Protein AF-A0A535HQJ0-F1 (afdb_monomer)

Foldseek 3Di:
DPQDADPVPRHGQWPDKDAQVRCVVVVQHDPPRDRIDTHGDPPDDDDPDPDDPDPDDDDPDPDDDPHRCPDPVNDDDDDDDDPQFDPPDDDPDDDPLQVQQQVCVVVVHDDDPPGPHHHPCVGGD

Mean predicted al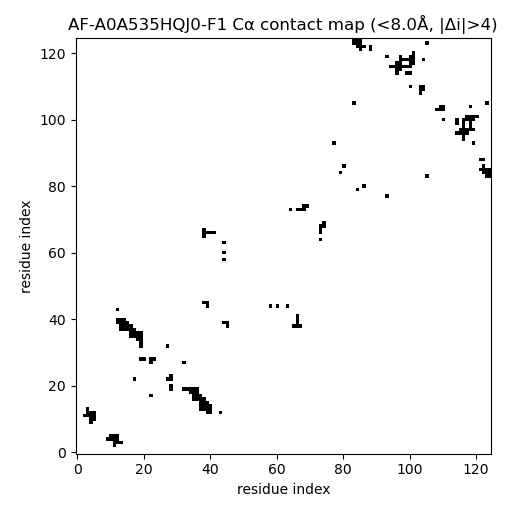igned error: 5.34 Å

Structure (mmCIF, N/CA/C/O backbone):
data_AF-A0A535HQJ0-F1
#
_entry.id   AF-A0A535HQJ0-F1
#
loop_
_atom_site.group_PDB
_atom_site.id
_atom_site.type_symbol
_atom_site.label_atom_id
_atom_site.label_alt_id
_atom_site.label_comp_id
_atom_site.label_asym_id
_atom_site.label_entity_id
_atom_site.label_seq_id
_atom_site.pdbx_PDB_ins_code
_atom_site.Cartn_x
_atom_site.Cartn_y
_atom_site.Cartn_z
_atom_site.occupancy
_atom_site.B_iso_or_equiv
_atom_site.auth_seq_id
_atom_site.auth_comp_id
_atom_site.auth_asym_id
_atom_site.auth_atom_id
_atom_site.pdbx_PDB_model_num
ATOM 1 N N . MET A 1 1 ? 4.859 1.632 -27.466 1.00 49.09 1 MET A N 1
ATOM 2 C CA . MET A 1 1 ? 6.045 1.330 -26.638 1.00 49.09 1 MET A CA 1
ATOM 3 C C . MET A 1 1 ? 6.348 -0.141 -26.881 1.00 49.09 1 MET A C 1
ATOM 5 O O . MET A 1 1 ? 5.409 -0.916 -26.782 1.00 49.09 1 MET A O 1
ATOM 9 N N . LYS A 1 2 ? 7.548 -0.513 -27.353 1.00 51.41 2 LYS A N 1
ATOM 10 C CA . LYS A 1 2 ? 7.881 -1.936 -27.572 1.00 51.41 2 LYS A CA 1
ATOM 11 C C . LYS A 1 2 ? 7.716 -2.683 -26.245 1.00 51.41 2 LYS A C 1
ATOM 13 O O . LYS A 1 2 ? 8.119 -2.146 -25.216 1.00 51.41 2 LYS A O 1
ATOM 18 N N . GLU A 1 3 ? 7.114 -3.867 -26.277 1.00 74.06 3 GLU A N 1
ATOM 19 C CA . GLU A 1 3 ? 7.042 -4.757 -25.118 1.00 74.06 3 GLU A CA 1
ATOM 20 C C . GLU A 1 3 ? 8.473 -5.116 -24.712 1.00 74.06 3 GLU A C 1
ATOM 22 O O . GLU A 1 3 ? 9.179 -5.812 -25.439 1.00 74.06 3 GLU A O 1
ATOM 27 N N . LEU A 1 4 ? 8.946 -4.540 -23.606 1.00 87.31 4 LEU A N 1
ATOM 28 C CA . LEU A 1 4 ? 10.263 -4.855 -23.078 1.00 87.31 4 LEU A CA 1
ATOM 29 C C . LEU A 1 4 ? 10.161 -6.194 -22.350 1.00 87.31 4 LEU A C 1
ATOM 31 O O . LEU A 1 4 ? 9.450 -6.317 -21.350 1.00 87.31 4 LEU A O 1
ATOM 35 N N . THR A 1 5 ? 10.851 -7.189 -22.887 1.00 92.31 5 THR A N 1
ATOM 36 C CA . THR A 1 5 ? 10.859 -8.556 -22.378 1.00 92.31 5 THR A CA 1
ATOM 37 C C . THR A 1 5 ? 12.209 -8.889 -21.769 1.00 92.31 5 THR A C 1
ATOM 39 O O . THR A 1 5 ? 13.244 -8.349 -22.165 1.00 92.31 5 THR A O 1
ATOM 42 N N . ASP A 1 6 ? 12.190 -9.801 -20.812 1.00 90.75 6 ASP A N 1
ATOM 43 C CA . ASP A 1 6 ? 13.393 -10.405 -20.262 1.00 90.75 6 ASP A CA 1
ATOM 44 C C . ASP A 1 6 ? 14.070 -11.262 -21.351 1.00 90.75 6 ASP A C 1
ATOM 46 O O . ASP A 1 6 ? 13.407 -12.093 -21.978 1.00 90.75 6 ASP A O 1
ATOM 50 N N . PRO A 1 7 ? 15.368 -11.061 -21.633 1.00 88.81 7 PRO A N 1
ATOM 51 C CA . PRO A 1 7 ? 16.074 -11.815 -22.665 1.00 88.81 7 PRO A CA 1
ATOM 52 C C . PRO A 1 7 ? 16.286 -13.299 -22.318 1.00 88.81 7 PRO A C 1
ATOM 54 O O . PRO A 1 7 ? 16.616 -14.073 -23.214 1.00 88.81 7 PRO A O 1
ATOM 57 N N . LEU A 1 8 ? 16.135 -13.700 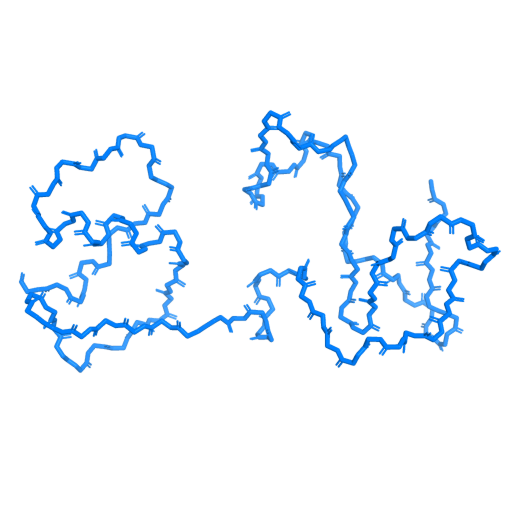-21.052 1.00 89.69 8 LEU A N 1
ATOM 58 C CA . LEU A 1 8 ? 16.338 -15.074 -20.591 1.00 89.69 8 LEU A CA 1
ATOM 59 C C . LEU A 1 8 ? 15.083 -15.935 -20.752 1.00 89.69 8 LEU A C 1
ATOM 61 O O . LEU A 1 8 ? 15.198 -17.108 -21.103 1.00 89.69 8 LEU A O 1
ATOM 65 N N . ASP A 1 9 ? 13.901 -15.370 -20.496 1.00 92.38 9 ASP A N 1
ATOM 66 C CA . ASP A 1 9 ? 12.634 -16.117 -20.495 1.00 92.38 9 ASP A CA 1
ATOM 67 C C . ASP A 1 9 ? 11.575 -15.588 -21.479 1.00 92.38 9 ASP A C 1
ATOM 69 O O . ASP A 1 9 ? 10.536 -16.222 -21.673 1.00 92.38 9 ASP A O 1
ATOM 73 N N . GLY A 1 10 ? 11.828 -14.450 -22.131 1.00 92.62 10 GLY A N 1
ATOM 74 C CA . GLY A 1 10 ? 10.927 -13.829 -23.102 1.00 92.62 10 GLY A CA 1
ATOM 75 C C . GLY A 1 10 ? 9.671 -13.190 -22.500 1.00 92.62 10 GLY A C 1
ATOM 76 O O . GLY A 1 10 ? 8.841 -12.675 -23.247 1.00 92.62 10 GLY A O 1
ATOM 77 N N . GLN A 1 11 ? 9.501 -13.195 -21.176 1.00 92.62 11 GLN A N 1
ATOM 78 C CA . GLN A 1 11 ? 8.309 -12.665 -20.515 1.00 92.62 11 GLN A CA 1
ATOM 79 C C . GLN A 1 11 ? 8.384 -11.131 -20.369 1.00 92.62 11 GLN A C 1
ATOM 81 O O . GLN A 1 11 ? 9.482 -10.590 -20.191 1.00 92.62 11 GLN A O 1
ATOM 86 N N . PRO A 1 12 ? 7.253 -10.399 -20.340 1.00 92.75 12 PRO A N 1
ATOM 87 C CA . PRO A 1 12 ? 7.240 -8.945 -20.133 1.00 92.75 12 PRO A CA 1
ATOM 88 C C . PRO A 1 12 ? 7.823 -8.526 -18.777 1.00 92.75 12 PRO A C 1
ATOM 90 O O . PRO A 1 12 ? 7.431 -9.069 -17.744 1.00 92.75 12 PRO A O 1
ATOM 93 N N . ILE A 1 13 ? 8.726 -7.540 -18.740 1.00 93.06 13 ILE A N 1
ATOM 94 C CA . ILE A 1 13 ? 9.336 -7.096 -17.468 1.00 93.06 13 ILE A CA 1
ATOM 95 C C . ILE A 1 13 ? 8.403 -6.215 -16.628 1.00 93.06 13 ILE A C 1
ATOM 97 O O . ILE A 1 13 ? 8.586 -6.072 -15.419 1.00 93.06 13 ILE A O 1
ATOM 101 N N . PHE A 1 14 ? 7.419 -5.585 -17.267 1.00 93.94 14 PHE A N 1
ATOM 102 C CA . PHE A 1 14 ? 6.423 -4.763 -16.595 1.00 93.94 14 PHE A CA 1
ATOM 103 C C . PHE A 1 14 ? 5.207 -5.623 -16.269 1.00 93.94 14 PHE A C 1
ATOM 105 O O . PHE A 1 14 ? 4.621 -6.229 -17.161 1.00 93.94 14 PHE A O 1
ATOM 112 N N . ALA A 1 15 ? 4.803 -5.627 -15.001 1.00 93.38 15 ALA A N 1
ATOM 113 C CA . ALA A 1 15 ? 3.539 -6.215 -14.577 1.00 93.38 15 ALA A CA 1
ATOM 114 C C . ALA A 1 15 ? 2.347 -5.372 -15.055 1.00 93.38 15 ALA A C 1
ATOM 116 O O . ALA A 1 15 ? 1.296 -5.915 -15.381 1.00 93.38 15 ALA A O 1
ATOM 117 N N . ARG A 1 16 ? 2.508 -4.039 -15.112 1.00 92.25 16 ARG A N 1
ATOM 118 C CA . ARG A 1 16 ? 1.513 -3.131 -15.699 1.00 92.25 16 ARG A CA 1
ATOM 119 C C . ARG A 1 16 ? 2.142 -1.851 -16.237 1.00 92.25 16 ARG A C 1
ATOM 121 O O . ARG A 1 16 ? 3.136 -1.354 -15.704 1.00 92.25 16 ARG A O 1
ATOM 128 N N . VAL A 1 17 ? 1.493 -1.298 -17.255 1.00 93.88 17 VAL A N 1
ATOM 129 C CA . VAL A 1 17 ? 1.730 0.045 -17.790 1.00 93.88 17 VAL A CA 1
ATOM 130 C C . VAL A 1 17 ? 0.362 0.706 -17.902 1.00 93.88 17 VAL A C 1
ATOM 132 O O . VAL A 1 17 ? -0.478 0.248 -18.671 1.00 93.88 17 VAL A O 1
ATOM 135 N N . LEU A 1 18 ? 0.119 1.737 -17.101 1.00 94.75 18 LEU A N 1
ATOM 136 C CA . LEU A 1 18 ? -1.189 2.372 -16.956 1.00 94.75 18 LEU A CA 1
ATOM 137 C C . LEU A 1 18 ? -1.123 3.840 -17.344 1.00 94.75 18 LEU A C 1
ATOM 139 O O . LEU A 1 18 ? -0.119 4.509 -17.091 1.00 94.75 18 LEU A O 1
ATOM 143 N N . ARG A 1 19 ? -2.216 4.349 -17.914 1.00 96.12 19 ARG A N 1
ATOM 144 C CA . ARG A 1 19 ? -2.430 5.790 -18.073 1.00 96.12 19 ARG A CA 1
ATOM 145 C C . ARG A 1 19 ? -3.110 6.345 -16.830 1.00 96.12 19 ARG A C 1
ATOM 147 O O . ARG A 1 19 ? -3.792 5.606 -16.125 1.00 96.12 19 ARG A O 1
ATOM 154 N N . LYS A 1 20 ? -2.992 7.655 -16.600 1.00 96.12 20 LYS A N 1
ATOM 155 C CA . LYS A 1 20 ? -3.607 8.345 -15.450 1.00 96.12 20 LYS A CA 1
ATOM 156 C C . LYS A 1 20 ? -5.081 7.991 -15.238 1.00 96.12 20 LYS A C 1
ATOM 158 O O . LYS A 1 20 ? -5.483 7.685 -14.123 1.00 96.12 20 LYS A O 1
ATOM 163 N N . GLN A 1 21 ? -5.866 7.974 -16.312 1.00 95.44 21 GLN A N 1
ATOM 164 C CA . GLN A 1 21 ? -7.296 7.643 -16.284 1.00 95.44 21 GLN A CA 1
ATOM 165 C C . GLN A 1 21 ? -7.615 6.219 -15.790 1.00 95.44 21 GLN A C 1
ATOM 167 O O . GLN A 1 21 ? -8.728 5.974 -15.340 1.00 95.44 21 GLN A O 1
ATOM 172 N N . ASP A 1 22 ? -6.643 5.306 -15.830 1.00 95.50 22 ASP A N 1
ATOM 173 C CA . ASP A 1 22 ? -6.804 3.902 -15.448 1.00 95.50 22 ASP A CA 1
ATOM 174 C C . ASP A 1 22 ? -6.290 3.622 -14.017 1.00 95.50 22 ASP A C 1
ATOM 176 O O . ASP A 1 22 ? -6.214 2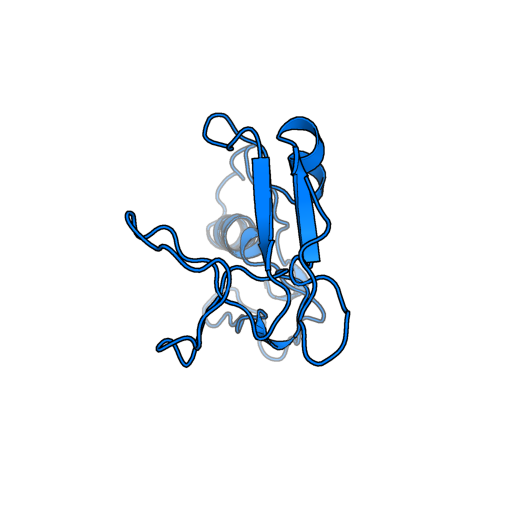.469 -13.595 1.00 95.50 22 ASP A O 1
ATOM 180 N N . LEU A 1 23 ? -5.897 4.660 -13.262 1.00 95.19 23 LEU A N 1
ATOM 181 C CA . LEU A 1 23 ? -5.290 4.519 -11.928 1.00 95.19 23 LEU A CA 1
ATOM 182 C C . LEU A 1 23 ? -6.297 4.386 -10.781 1.00 95.19 23 LEU A C 1
ATOM 184 O O . LEU A 1 23 ? -5.924 3.929 -9.697 1.00 95.19 23 LEU A O 1
ATOM 188 N N . ASP A 1 24 ? -7.552 4.783 -10.993 1.00 94.00 24 ASP A N 1
ATOM 189 C CA . ASP A 1 24 ? -8.573 4.806 -9.940 1.00 94.00 24 ASP A CA 1
ATOM 190 C C . ASP A 1 24 ? -8.856 3.422 -9.319 1.00 94.00 24 ASP A C 1
ATOM 192 O O . ASP A 1 24 ? -8.835 3.315 -8.088 1.00 94.00 24 ASP A O 1
ATOM 196 N N . PRO A 1 25 ? -8.980 2.322 -10.098 1.00 92.00 25 PRO A N 1
ATOM 197 C CA . PRO A 1 25 ? -9.180 0.986 -9.530 1.00 92.00 25 PRO A CA 1
ATOM 198 C C . PRO A 1 25 ? -8.059 0.532 -8.585 1.00 92.00 25 PRO A C 1
ATOM 200 O O . PRO A 1 25 ? -8.274 -0.343 -7.750 1.00 92.00 25 PRO A O 1
ATOM 203 N N . LEU A 1 26 ? -6.863 1.120 -8.707 1.00 89.94 26 LEU A N 1
ATOM 204 C CA . LEU A 1 26 ? -5.706 0.827 -7.859 1.00 89.94 26 LEU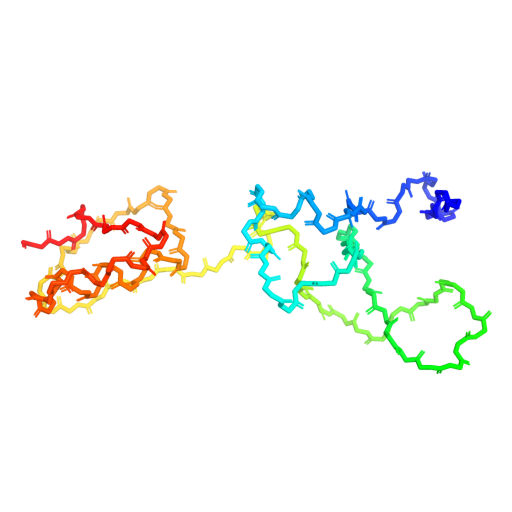 A CA 1
ATOM 205 C C . LEU A 1 26 ? -5.524 1.828 -6.718 1.00 89.94 26 LEU A C 1
ATOM 207 O O . LEU A 1 26 ? -4.542 1.725 -5.987 1.00 89.94 26 LEU A O 1
ATOM 211 N N . LYS A 1 27 ? -6.434 2.800 -6.574 1.00 90.31 27 LYS A N 1
ATOM 212 C CA . LYS A 1 27 ? -6.318 3.903 -5.609 1.00 90.31 27 LYS A CA 1
ATOM 213 C C . LYS A 1 27 ? -5.022 4.703 -5.784 1.00 90.31 27 LYS A C 1
ATOM 215 O O . LYS A 1 27 ? -4.443 5.195 -4.822 1.00 90.31 27 LYS A O 1
ATOM 220 N N . LEU A 1 28 ? -4.574 4.830 -7.035 1.00 91.75 28 LEU A N 1
ATOM 221 C CA . LEU A 1 28 ? -3.383 5.594 -7.419 1.00 91.75 28 LEU A CA 1
ATOM 222 C C . LEU A 1 28 ? -3.727 6.898 -8.149 1.00 91.75 28 LEU A C 1
ATOM 224 O O . LEU A 1 28 ? -2.814 7.611 -8.567 1.00 91.75 28 LEU A O 1
ATOM 228 N N . LEU A 1 29 ? -5.013 7.205 -8.346 1.00 94.50 29 LEU A N 1
ATOM 229 C CA . LEU A 1 29 ? -5.465 8.445 -8.972 1.00 94.50 29 LEU A CA 1
ATOM 230 C C . LEU A 1 29 ? -5.529 9.592 -7.951 1.00 94.50 29 LEU A C 1
ATOM 232 O O . LEU A 1 29 ? -6.122 9.460 -6.887 1.00 94.50 29 LEU A O 1
ATOM 236 N N . GLY A 1 30 ? -4.958 10.734 -8.318 1.00 92.62 30 GLY A N 1
ATOM 237 C CA . GLY A 1 30 ? -4.997 11.989 -7.582 1.00 92.62 30 GLY A CA 1
ATOM 238 C C . GLY A 1 30 ? -4.344 13.115 -8.386 1.00 92.62 30 GLY A C 1
ATOM 239 O O . GLY A 1 30 ? -3.830 12.902 -9.492 1.00 92.62 30 GLY A O 1
ATOM 240 N N . ASP A 1 31 ? -4.340 14.322 -7.822 1.00 94.69 31 ASP A N 1
ATOM 241 C CA . ASP A 1 31 ? -3.827 15.522 -8.500 1.00 94.69 31 ASP A CA 1
ATOM 242 C C . ASP A 1 31 ? -2.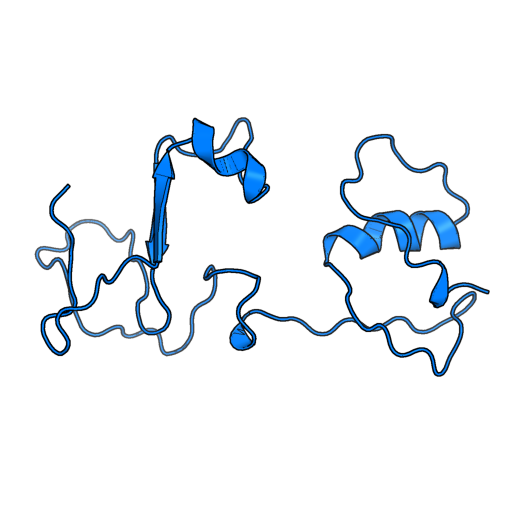361 15.359 -8.928 1.00 94.69 31 ASP A C 1
ATOM 244 O O . ASP A 1 31 ? -1.987 15.724 -10.043 1.00 94.69 31 ASP A O 1
ATOM 248 N N . ASN A 1 32 ? -1.565 14.693 -8.085 1.00 95.31 32 ASN A N 1
ATOM 249 C CA . ASN A 1 32 ? -0.138 14.447 -8.300 1.00 95.31 32 ASN A CA 1
ATOM 250 C C . ASN A 1 32 ? 0.173 13.145 -9.057 1.00 95.31 32 ASN A C 1
ATOM 252 O O . ASN A 1 32 ? 1.342 12.783 -9.192 1.00 95.31 32 ASN A O 1
ATOM 256 N N . SER A 1 33 ? -0.833 12.411 -9.540 1.00 95.75 33 SER A N 1
ATOM 257 C CA . SER A 1 33 ? -0.583 11.198 -10.323 1.00 95.75 33 SER A CA 1
ATOM 258 C C . SER A 1 33 ? 0.008 11.541 -11.685 1.00 95.75 33 SER A C 1
ATOM 260 O O . SER A 1 33 ? -0.478 12.445 -12.374 1.00 95.75 33 SER A O 1
ATOM 262 N N . ALA A 1 34 ? 1.028 10.779 -12.079 1.00 93.88 34 ALA A N 1
ATOM 263 C CA . ALA A 1 34 ? 1.673 10.891 -13.380 1.00 93.88 34 ALA A CA 1
ATOM 264 C C . ALA A 1 34 ? 0.738 10.469 -14.526 1.00 93.88 34 ALA A C 1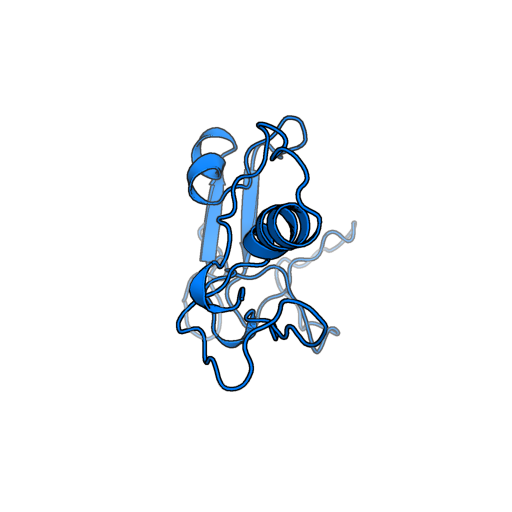
ATOM 266 O O . ALA A 1 34 ? -0.173 9.660 -14.337 1.00 93.88 34 ALA A O 1
ATOM 267 N N . ASP A 1 35 ? 1.013 10.967 -15.733 1.00 96.44 35 ASP A N 1
ATOM 268 C CA . ASP A 1 35 ? 0.286 10.583 -16.952 1.00 96.44 35 ASP A CA 1
ATOM 269 C C . ASP A 1 35 ? 0.462 9.101 -17.299 1.00 96.44 35 ASP A C 1
ATOM 271 O O . ASP A 1 35 ? -0.432 8.476 -17.877 1.00 96.44 35 ASP A O 1
ATOM 275 N N . VAL A 1 36 ? 1.614 8.539 -16.921 1.00 94.31 36 VAL A N 1
ATOM 276 C CA . VAL A 1 36 ? 1.970 7.134 -17.101 1.00 94.31 36 VAL A CA 1
ATOM 277 C C . VAL A 1 36 ? 2.549 6.590 -15.801 1.00 94.31 36 VAL A C 1
ATOM 279 O O . VAL A 1 36 ? 3.491 7.155 -15.246 1.00 94.31 36 VAL A O 1
ATOM 282 N N . VAL A 1 37 ? 2.016 5.457 -15.350 1.00 93.56 37 VAL A N 1
ATOM 283 C CA . VAL A 1 37 ? 2.547 4.687 -14.223 1.00 93.56 37 VAL A CA 1
ATOM 284 C C . VAL A 1 37 ? 2.979 3.324 -14.733 1.00 93.56 37 VAL A C 1
ATOM 286 O O . VAL A 1 37 ? 2.231 2.626 -15.417 1.00 93.56 37 VAL A O 1
ATOM 289 N N . VAL A 1 38 ? 4.197 2.938 -14.378 1.00 92.94 38 VAL A N 1
ATOM 290 C CA . VAL A 1 38 ? 4.761 1.629 -14.697 1.00 92.94 38 VAL A CA 1
ATOM 291 C C . VAL A 1 38 ? 5.058 0.882 -13.410 1.00 92.94 38 VAL A C 1
ATOM 293 O O . VAL A 1 38 ? 5.549 1.461 -12.443 1.00 92.94 38 VAL A O 1
ATOM 296 N N . GLN A 1 39 ? 4.783 -0.416 -13.409 1.00 93.25 39 GLN A N 1
ATOM 297 C CA . GLN A 1 39 ? 5.178 -1.306 -12.327 1.00 93.25 39 GLN A CA 1
ATOM 298 C C . GLN A 1 39 ? 5.934 -2.486 -12.916 1.00 93.25 39 GLN A C 1
ATOM 300 O O . GLN A 1 39 ? 5.438 -3.160 -13.820 1.00 93.25 39 GLN A O 1
ATOM 305 N N . ALA A 1 40 ? 7.137 -2.731 -12.409 1.00 93.44 40 ALA A N 1
ATOM 306 C CA . ALA A 1 40 ? 7.913 -3.909 -12.764 1.00 93.44 40 ALA A CA 1
ATOM 307 C C . ALA A 1 40 ? 7.276 -5.182 -12.177 1.00 93.44 40 ALA A C 1
ATOM 309 O O . ALA A 1 40 ? 6.579 -5.122 -11.163 1.00 93.44 40 ALA A O 1
ATOM 310 N N . ARG A 1 41 ? 7.524 -6.339 -12.796 1.00 92.94 41 ARG A N 1
ATOM 311 C CA . ARG A 1 41 ? 7.265 -7.638 -12.159 1.00 92.94 41 ARG A CA 1
ATOM 312 C C . ARG A 1 41 ? 8.302 -7.911 -11.053 1.00 92.94 41 ARG A C 1
ATOM 314 O O . ARG A 1 41 ? 9.396 -7.341 -11.110 1.00 92.94 41 ARG A O 1
ATOM 321 N N . PRO A 1 42 ? 8.014 -8.789 -10.073 1.00 92.81 42 PRO A N 1
ATOM 322 C CA . PRO A 1 42 ? 9.014 -9.226 -9.100 1.00 92.81 42 PRO A CA 1
ATOM 323 C C . PRO A 1 42 ? 10.307 -9.718 -9.769 1.00 92.81 42 PRO A C 1
ATOM 325 O O . PRO A 1 42 ? 10.268 -10.367 -10.813 1.00 92.81 42 PRO A O 1
ATOM 328 N N . GLY A 1 43 ? 11.454 -9.375 -9.177 1.00 91.44 43 GLY A N 1
ATOM 329 C CA . GLY A 1 43 ? 12.786 -9.637 -9.744 1.00 91.44 43 GLY A CA 1
ATOM 330 C C . GLY A 1 43 ? 13.367 -8.483 -10.571 1.00 91.44 43 GLY A C 1
ATOM 331 O O . GLY A 1 43 ? 14.558 -8.487 -10.863 1.00 91.44 43 GLY A O 1
ATOM 332 N N . TYR A 1 44 ? 12.563 -7.462 -10.882 1.00 93.12 44 TYR A N 1
ATOM 333 C CA . TYR A 1 44 ? 12.993 -6.251 -11.581 1.00 93.12 44 TYR A CA 1
ATOM 334 C C . TYR A 1 44 ? 12.823 -5.013 -10.700 1.00 93.12 44 TYR A C 1
ATOM 336 O O . TYR A 1 44 ? 11.864 -4.904 -9.936 1.00 93.12 44 TYR A O 1
ATOM 344 N N . VAL A 1 45 ? 13.738 -4.052 -10.824 1.00 92.62 45 VAL A N 1
ATOM 345 C CA . VAL A 1 45 ? 13.680 -2.762 -10.121 1.00 92.62 45 VAL A CA 1
ATOM 346 C C . VAL A 1 45 ? 13.804 -1.646 -11.144 1.00 92.62 45 VAL A C 1
ATOM 348 O O . VAL A 1 45 ? 14.685 -1.672 -12.002 1.00 92.62 45 VAL A O 1
ATOM 351 N N . LEU A 1 46 ? 12.909 -0.664 -11.062 1.00 90.44 46 LEU A N 1
ATOM 352 C CA . LEU A 1 46 ? 12.955 0.504 -11.932 1.00 90.44 46 LEU A CA 1
ATOM 353 C C . LEU A 1 46 ? 13.985 1.501 -11.411 1.00 90.44 46 LEU A C 1
ATOM 355 O O . LEU A 1 46 ? 14.043 1.784 -10.216 1.00 90.44 46 LEU A O 1
ATOM 359 N N . SER A 1 47 ? 14.768 2.064 -12.324 1.00 86.50 47 SER A N 1
ATOM 360 C CA . SER A 1 47 ? 15.737 3.104 -12.010 1.00 86.50 47 SER A CA 1
ATOM 361 C C . SER A 1 47 ? 15.384 4.400 -12.724 1.00 86.50 47 SER A C 1
ATOM 363 O O . SER A 1 47 ? 15.103 4.400 -13.920 1.00 86.50 47 SER A O 1
ATOM 365 N N . ALA A 1 48 ? 15.448 5.508 -11.987 1.00 81.75 48 ALA A N 1
ATOM 366 C CA . ALA A 1 48 ? 15.276 6.859 -12.516 1.00 81.75 48 ALA A CA 1
ATOM 367 C C . ALA A 1 48 ? 16.613 7.605 -12.687 1.00 81.75 48 ALA A C 1
ATOM 369 O O . ALA A 1 48 ? 16.612 8.813 -12.917 1.00 81.75 48 ALA A O 1
ATOM 370 N N . ALA A 1 49 ? 17.763 6.928 -12.536 1.00 80.06 49 ALA A N 1
ATOM 371 C CA . ALA A 1 49 ? 19.041 7.632 -12.613 1.00 80.06 49 ALA A CA 1
ATOM 372 C C . ALA A 1 49 ? 19.324 8.096 -14.056 1.00 80.06 49 ALA A C 1
ATOM 374 O O . ALA A 1 49 ? 19.245 7.279 -14.982 1.00 80.06 49 ALA A O 1
ATOM 375 N N . PRO A 1 50 ? 19.676 9.378 -14.255 1.00 76.81 50 PRO A N 1
ATOM 376 C CA . PRO A 1 50 ? 19.952 9.921 -15.576 1.00 76.81 50 PRO A CA 1
ATOM 377 C C . PRO A 1 50 ? 21.234 9.322 -16.172 1.00 76.81 50 PRO A C 1
ATOM 379 O O . PRO A 1 50 ? 22.108 8.842 -15.453 1.00 76.81 50 PRO A O 1
ATOM 382 N N . GLY A 1 51 ? 21.367 9.389 -17.499 1.00 73.44 51 GLY A N 1
ATOM 383 C CA . GLY A 1 51 ? 22.621 9.065 -18.190 1.00 73.44 51 GLY A CA 1
ATOM 384 C C . GLY A 1 51 ? 22.931 7.574 -18.355 1.00 73.44 51 GLY A C 1
ATOM 385 O O . GLY A 1 51 ? 24.049 7.236 -18.735 1.00 73.44 51 GLY A O 1
ATOM 386 N N . ARG A 1 52 ? 21.969 6.674 -18.109 1.00 74.44 52 ARG A N 1
ATOM 387 C CA . ARG A 1 52 ? 22.134 5.253 -18.444 1.00 74.44 52 ARG A CA 1
ATOM 38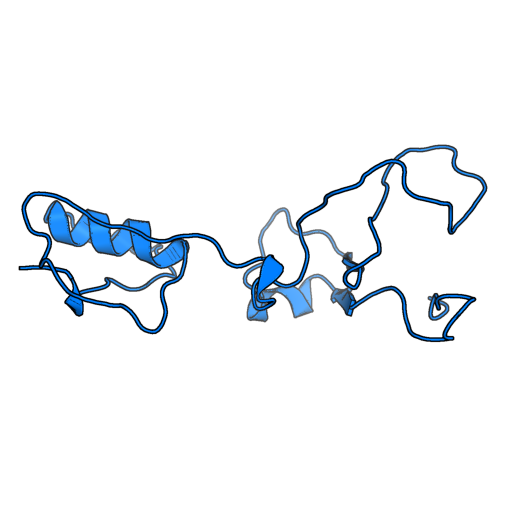8 C C . ARG A 1 52 ? 22.013 5.025 -19.948 1.00 74.44 52 ARG A C 1
ATOM 390 O O . ARG A 1 52 ? 21.033 5.431 -20.567 1.00 74.44 52 ARG A O 1
ATOM 397 N N . SER A 1 53 ? 23.009 4.356 -20.520 1.00 74.44 53 SER A N 1
ATOM 398 C CA . SER A 1 53 ? 23.044 3.962 -21.934 1.00 74.44 53 SER A CA 1
ATOM 399 C C . SER A 1 53 ? 22.396 2.597 -22.195 1.00 74.44 53 SER A C 1
ATOM 401 O O . SER A 1 53 ? 22.133 2.253 -23.346 1.00 74.44 53 SER A O 1
ATOM 403 N N . THR A 1 54 ? 22.126 1.825 -21.141 1.00 81.31 54 THR A N 1
ATOM 404 C CA . THR A 1 54 ? 21.561 0.473 -21.181 1.00 81.31 54 THR A CA 1
ATOM 405 C C . THR A 1 54 ? 20.130 0.458 -20.645 1.00 81.31 54 THR A C 1
ATOM 407 O O . THR A 1 54 ? 19.798 1.133 -19.672 1.00 81.31 54 THR A O 1
ATOM 410 N N . THR A 1 55 ? 19.257 -0.321 -21.291 1.00 84.62 55 THR A N 1
ATOM 411 C CA . THR A 1 55 ? 17.851 -0.486 -20.873 1.00 84.62 55 THR A CA 1
ATOM 412 C C . THR A 1 55 ? 17.694 -1.489 -19.728 1.00 84.62 55 THR A C 1
ATOM 414 O O . THR A 1 55 ? 16.800 -1.336 -18.903 1.00 84.62 55 THR A O 1
ATOM 417 N N . LEU A 1 56 ? 18.561 -2.505 -19.675 1.00 88.06 56 LEU A N 1
ATOM 418 C CA . LEU A 1 56 ? 18.606 -3.528 -18.634 1.00 88.06 56 LEU A CA 1
ATOM 419 C C . LEU A 1 56 ? 20.051 -3.712 -18.177 1.00 88.06 56 LEU A C 1
ATOM 421 O O . LEU A 1 56 ? 20.964 -3.781 -18.999 1.00 88.06 56 LEU A O 1
ATOM 425 N N . GLU A 1 57 ? 20.244 -3.816 -16.870 1.00 89.00 57 GLU A N 1
ATOM 426 C CA . GLU A 1 57 ? 21.527 -4.123 -16.248 1.00 89.00 57 GLU A CA 1
ATOM 427 C C . GLU A 1 57 ? 21.298 -4.863 -14.923 1.00 89.00 57 GLU A C 1
ATOM 429 O O . GLU A 1 57 ? 20.219 -4.733 -14.332 1.00 89.00 57 GLU A O 1
ATOM 434 N N . PRO A 1 58 ? 22.286 -5.631 -14.435 1.00 89.31 58 PRO A N 1
ATOM 435 C CA . PRO A 1 58 ? 22.208 -6.234 -13.114 1.00 89.31 58 PRO A CA 1
ATOM 436 C C . PRO A 1 58 ? 21.986 -5.176 -12.030 1.00 89.31 58 PRO A C 1
ATOM 438 O O . PRO A 1 58 ? 22.715 -4.188 -11.935 1.00 89.31 58 PRO A O 1
ATOM 441 N N . SER A 1 59 ? 20.977 -5.404 -11.193 1.00 88.62 59 SER A N 1
ATOM 442 C CA . SER A 1 59 ? 20.679 -4.538 -10.056 1.00 88.62 59 SER A CA 1
ATOM 443 C C . SER A 1 59 ? 21.720 -4.719 -8.949 1.00 88.62 59 SER A C 1
ATOM 445 O O . SER A 1 59 ? 22.056 -5.842 -8.584 1.00 88.62 59 SER A O 1
ATOM 447 N N . THR A 1 60 ? 22.176 -3.614 -8.357 1.00 89.81 60 THR A N 1
ATOM 448 C CA . THR A 1 60 ? 22.922 -3.624 -7.085 1.00 89.81 60 THR A CA 1
ATOM 449 C C . THR A 1 60 ? 21.997 -3.625 -5.861 1.00 89.81 60 THR A C 1
ATOM 451 O O . THR A 1 60 ? 22.456 -3.794 -4.731 1.00 89.81 60 THR A O 1
ATOM 454 N N . MET A 1 61 ? 20.688 -3.442 -6.073 1.00 87.81 61 MET A N 1
ATOM 455 C CA . MET A 1 61 ? 19.652 -3.538 -5.047 1.00 87.81 61 MET A CA 1
ATOM 456 C C . MET A 1 61 ? 19.230 -4.998 -4.880 1.00 87.81 61 MET A C 1
ATOM 458 O O . MET A 1 61 ? 18.732 -5.608 -5.826 1.00 87.81 61 MET A O 1
ATOM 462 N N . HIS A 1 62 ? 19.377 -5.518 -3.661 1.00 89.19 62 HIS A N 1
ATOM 463 C CA . HIS A 1 62 ? 18.981 -6.884 -3.284 1.00 89.19 62 HIS A CA 1
ATOM 464 C C . HIS A 1 62 ? 17.583 -6.965 -2.649 1.00 89.19 62 HIS A C 1
ATOM 466 O O . HIS A 1 62 ? 17.120 -8.045 -2.298 1.00 89.19 62 HIS A O 1
ATOM 472 N N . GLY A 1 63 ? 16.911 -5.825 -2.488 1.00 89.56 63 GLY A N 1
ATOM 473 C CA . GLY A 1 63 ? 15.544 -5.735 -1.997 1.00 89.56 63 GLY A CA 1
ATOM 474 C C . GLY A 1 63 ? 14.884 -4.474 -2.533 1.00 89.56 63 GLY A C 1
ATOM 475 O O . GLY A 1 63 ? 15.520 -3.422 -2.617 1.00 89.56 63 GLY A O 1
ATOM 476 N N . ALA A 1 64 ? 13.620 -4.589 -2.919 1.00 90.81 64 ALA A N 1
ATOM 477 C CA . ALA A 1 64 ? 12.824 -3.486 -3.428 1.00 90.81 64 ALA A CA 1
ATOM 478 C C . ALA A 1 64 ? 11.353 -3.677 -3.052 1.00 90.81 64 ALA A C 1
ATOM 480 O O . ALA A 1 64 ? 10.913 -4.784 -2.743 1.00 90.81 64 ALA A O 1
ATOM 481 N N . GLY A 1 65 ? 10.608 -2.577 -3.078 1.00 91.25 65 GLY A N 1
ATOM 482 C CA . GLY A 1 65 ? 9.158 -2.557 -2.915 1.00 91.25 65 GLY A CA 1
ATOM 483 C C . GLY A 1 65 ? 8.493 -1.809 -4.067 1.00 91.25 65 GLY A C 1
ATOM 484 O O . GLY A 1 65 ? 9.133 -1.488 -5.068 1.00 91.25 65 GLY A O 1
ATOM 485 N N . GLY A 1 66 ? 7.204 -1.504 -3.911 1.00 89.88 66 GLY A N 1
ATOM 486 C CA . GLY A 1 66 ? 6.418 -0.806 -4.936 1.00 89.88 66 GLY A CA 1
ATOM 487 C C . GLY A 1 66 ? 5.821 -1.730 -6.002 1.00 89.88 66 GLY A C 1
ATOM 488 O O . GLY A 1 66 ? 5.299 -1.246 -7.008 1.00 89.88 66 GLY A O 1
ATOM 489 N N . TYR A 1 67 ? 5.877 -3.046 -5.782 1.00 94.19 67 TYR A N 1
ATOM 490 C CA . TYR A 1 67 ? 5.156 -4.045 -6.571 1.00 94.19 67 TYR A CA 1
ATOM 491 C C . TYR A 1 67 ? 3.659 -4.057 -6.223 1.00 94.19 67 TYR A C 1
ATOM 493 O O . TYR A 1 67 ? 3.184 -3.250 -5.423 1.00 94.19 67 TYR A O 1
ATOM 501 N N . ASP A 1 68 ? 2.890 -4.929 -6.878 1.00 91.94 68 ASP A N 1
ATOM 502 C CA . ASP A 1 68 ? 1.460 -5.076 -6.605 1.00 91.94 68 ASP A CA 1
ATOM 503 C C . ASP A 1 68 ? 1.242 -5.407 -5.121 1.00 91.94 68 ASP A C 1
ATOM 505 O O . ASP A 1 68 ? 1.778 -6.391 -4.614 1.00 91.94 68 ASP A O 1
ATOM 509 N N . ALA A 1 69 ? 0.450 -4.584 -4.431 1.00 92.50 69 ALA A N 1
ATOM 510 C CA . ALA A 1 69 ? 0.182 -4.726 -3.003 1.00 92.50 69 ALA A CA 1
ATOM 511 C C . ALA A 1 69 ? -0.557 -6.031 -2.641 1.00 92.50 69 ALA A C 1
ATOM 513 O O . ALA A 1 69 ? -0.596 -6.402 -1.471 1.00 92.50 69 ALA A O 1
ATOM 514 N N . SER A 1 70 ? -1.145 -6.726 -3.620 1.00 91.06 70 SER A N 1
ATOM 515 C CA . SER A 1 70 ? -1.769 -8.040 -3.427 1.00 91.06 70 SER A CA 1
ATOM 516 C C . SER A 1 70 ? -0.769 -9.199 -3.372 1.00 91.06 70 SER A C 1
ATOM 518 O O . SER A 1 70 ? -1.130 -10.279 -2.897 1.00 91.06 70 SER A O 1
ATOM 520 N N . LEU A 1 71 ? 0.479 -8.994 -3.815 1.00 93.88 71 LEU A N 1
ATOM 521 C CA . LEU A 1 71 ? 1.513 -10.027 -3.770 1.00 93.88 71 LEU A CA 1
ATOM 522 C C . LEU A 1 71 ? 1.826 -10.419 -2.319 1.00 93.88 71 LEU A C 1
ATOM 524 O O . LEU A 1 71 ? 1.970 -9.523 -1.482 1.00 93.88 71 LEU A O 1
ATOM 528 N N . PRO A 1 72 ? 1.986 -11.721 -2.008 1.00 93.88 72 PRO A N 1
ATOM 529 C CA . PRO A 1 72 ? 2.310 -12.183 -0.659 1.00 93.88 72 PRO A CA 1
ATOM 530 C C . PRO A 1 72 ? 3.530 -11.486 -0.043 1.00 93.88 72 PRO A C 1
ATOM 532 O O . PRO A 1 72 ? 3.516 -11.152 1.136 1.00 93.88 72 PRO A O 1
ATOM 535 N N . GLU A 1 73 ? 4.559 -11.207 -0.843 1.00 93.00 73 GLU A N 1
ATOM 536 C CA . GLU A 1 73 ? 5.805 -10.567 -0.411 1.00 93.00 73 GLU A CA 1
ATOM 537 C C . GLU A 1 73 ? 5.636 -9.076 -0.084 1.00 93.00 73 GLU A C 1
ATOM 539 O O . GLU A 1 73 ? 6.474 -8.507 0.614 1.00 93.00 73 GLU A O 1
ATOM 544 N N . MET A 1 74 ? 4.569 -8.436 -0.578 1.00 95.00 74 MET A N 1
ATOM 545 C CA . MET A 1 74 ? 4.234 -7.035 -0.287 1.00 95.00 74 MET A CA 1
ATOM 546 C C . MET A 1 74 ? 3.312 -6.882 0.927 1.00 95.00 74 MET A C 1
ATOM 548 O O . MET A 1 74 ? 3.035 -5.757 1.351 1.00 95.00 74 MET A O 1
ATOM 552 N N . GLN A 1 75 ? 2.830 -7.988 1.502 1.00 94.25 75 GLN A N 1
ATOM 553 C CA . GLN A 1 75 ? 1.943 -7.941 2.658 1.00 94.25 75 GLN A CA 1
ATOM 554 C C . GLN A 1 75 ? 2.707 -7.548 3.927 1.00 94.25 75 GLN A C 1
ATOM 556 O O . GLN A 1 75 ? 3.755 -8.101 4.257 1.00 94.25 75 GLN A O 1
ATOM 561 N N . GLY A 1 76 ? 2.151 -6.583 4.659 1.00 92.19 76 GLY A N 1
ATOM 562 C CA . GLY A 1 76 ? 2.653 -6.166 5.965 1.00 92.19 76 GLY A CA 1
ATOM 563 C C . GLY A 1 76 ? 2.062 -6.973 7.122 1.00 92.19 76 GLY A C 1
ATOM 564 O O . GLY A 1 76 ? 1.162 -7.796 6.958 1.00 92.19 76 GLY A O 1
ATOM 565 N N . VAL A 1 77 ? 2.541 -6.677 8.331 1.00 93.38 77 VAL A N 1
ATOM 566 C CA . VAL A 1 77 ? 1.969 -7.201 9.577 1.00 93.38 77 VAL A CA 1
ATOM 567 C C . VAL A 1 77 ? 0.960 -6.205 10.136 1.00 93.38 77 VAL A C 1
ATOM 569 O O . VAL A 1 77 ? 1.233 -5.008 10.212 1.00 93.38 77 VAL A O 1
ATOM 572 N N . TRP A 1 78 ? -0.188 -6.714 10.580 1.00 94.88 78 TRP A N 1
ATOM 573 C CA . TRP A 1 78 ? -1.221 -5.933 11.251 1.00 94.88 78 TRP A CA 1
ATOM 574 C C . TRP A 1 78 ? -1.448 -6.467 12.671 1.00 94.88 78 TRP A C 1
ATOM 576 O O . TRP A 1 78 ? -1.673 -7.664 12.854 1.00 94.88 78 TRP A O 1
ATOM 586 N N . LEU A 1 79 ? -1.382 -5.593 13.681 1.00 95.31 79 LEU A N 1
ATOM 587 C CA . LEU A 1 79 ? -1.524 -5.951 15.095 1.00 95.31 79 LEU A CA 1
ATOM 588 C C . LEU A 1 79 ? -2.207 -4.817 15.870 1.00 95.31 79 LEU A C 1
ATOM 590 O O . LEU A 1 79 ? -1.796 -3.664 15.768 1.00 95.31 79 LEU A O 1
ATOM 594 N N . ALA A 1 80 ? -3.194 -5.161 16.699 1.00 96.06 80 ALA A N 1
ATOM 595 C CA . ALA A 1 80 ? -3.806 -4.248 17.660 1.00 96.06 80 ALA A CA 1
ATOM 596 C C . ALA A 1 80 ? -3.809 -4.866 19.059 1.00 96.06 80 ALA A C 1
ATOM 598 O O . ALA A 1 80 ? -4.163 -6.031 19.236 1.00 96.06 80 ALA A O 1
ATOM 599 N N . LEU A 1 81 ? -3.402 -4.076 20.051 1.00 96.12 81 LEU A N 1
ATOM 600 C CA . LEU A 1 81 ? -3.273 -4.480 21.448 1.00 96.12 81 LEU A CA 1
ATOM 601 C C . LEU A 1 81 ? -3.608 -3.282 22.340 1.00 96.12 81 LEU A C 1
ATOM 603 O O . LEU A 1 81 ? -3.111 -2.184 22.101 1.00 96.12 81 LEU A O 1
ATOM 607 N N . GLY A 1 82 ? -4.415 -3.491 23.380 1.00 95.19 82 GLY A N 1
ATOM 608 C CA . GLY A 1 82 ? -4.699 -2.456 24.376 1.00 95.19 82 GLY A CA 1
ATOM 609 C C . GLY A 1 82 ? -6.161 -2.380 24.804 1.00 95.19 82 GLY A C 1
ATOM 610 O O . GLY A 1 82 ? -6.962 -3.283 24.552 1.00 95.19 82 GLY A O 1
ATOM 611 N N . ALA A 1 83 ? -6.500 -1.291 25.494 1.00 95.88 83 ALA A N 1
ATOM 612 C CA . ALA A 1 83 ? -7.859 -1.019 25.945 1.00 95.88 83 ALA A CA 1
ATOM 613 C C . ALA A 1 83 ? -8.824 -0.913 24.753 1.00 95.88 83 ALA A C 1
ATOM 615 O O . ALA A 1 83 ? -8.490 -0.338 23.722 1.00 95.88 83 ALA A O 1
ATOM 616 N N . GLY A 1 84 ? -10.018 -1.490 24.897 1.00 95.81 84 GLY A N 1
ATOM 617 C CA . GLY A 1 84 ? -11.017 -1.521 23.825 1.00 95.81 84 GLY A CA 1
ATOM 618 C C . GLY A 1 84 ? -10.739 -2.540 22.715 1.00 95.81 84 GLY A C 1
ATOM 619 O O . GLY A 1 84 ? -11.599 -2.716 21.862 1.00 95.81 84 GLY A O 1
ATOM 620 N N . ILE A 1 85 ? -9.603 -3.253 22.746 1.00 97.69 85 ILE A N 1
ATOM 621 C CA . ILE A 1 85 ? -9.302 -4.332 21.797 1.00 97.69 85 ILE A CA 1
ATOM 622 C C . ILE A 1 85 ? -9.736 -5.693 22.353 1.00 97.69 85 ILE A C 1
ATOM 624 O O . ILE A 1 85 ? -9.453 -6.060 23.504 1.00 97.69 85 ILE A O 1
ATOM 628 N N . GLN A 1 86 ? -10.418 -6.469 21.519 1.00 96.50 86 GLN A N 1
ATOM 629 C CA . GLN A 1 86 ? -10.738 -7.864 21.767 1.00 96.50 86 GLN A CA 1
ATOM 630 C C . GLN A 1 86 ? -9.524 -8.747 21.448 1.00 96.50 86 GLN A C 1
ATOM 632 O O . GLN A 1 86 ? -9.040 -8.799 20.319 1.00 96.50 86 GLN A O 1
ATOM 637 N N . GLY A 1 87 ? -9.020 -9.452 22.463 1.00 94.81 87 GLY A N 1
ATOM 638 C CA . GLY A 1 87 ? -7.916 -10.399 22.306 1.00 94.81 87 GLY A CA 1
ATOM 639 C C . GLY A 1 87 ? -8.349 -11.697 21.618 1.00 94.81 87 GLY A C 1
ATOM 640 O O . GLY A 1 87 ? -9.518 -12.074 21.665 1.00 94.81 87 GLY A O 1
ATOM 641 N N . GLY A 1 88 ? -7.393 -12.394 20.998 1.00 94.62 88 GLY A N 1
ATOM 642 C CA . GLY A 1 88 ? -7.620 -13.705 20.370 1.00 94.62 88 GLY A CA 1
ATOM 643 C C . GLY A 1 88 ? -8.326 -13.664 19.011 1.00 94.62 88 GLY A C 1
ATOM 644 O O . GLY A 1 88 ? -8.600 -14.714 18.436 1.00 94.62 88 GLY A O 1
ATOM 645 N N . VAL A 1 89 ? -8.604 -12.474 18.474 1.00 96.00 89 VAL A N 1
ATOM 646 C CA . VAL A 1 89 ? -9.223 -12.318 17.155 1.00 96.00 89 VAL A CA 1
ATOM 647 C C . VAL A 1 89 ? -8.154 -12.411 16.070 1.00 96.00 89 VAL A C 1
ATOM 649 O O . VAL A 1 89 ? -7.175 -11.666 16.081 1.00 96.00 89 VAL A O 1
ATOM 652 N N . ARG A 1 90 ? -8.361 -13.308 15.101 1.00 95.50 90 ARG A N 1
ATOM 653 C CA . ARG A 1 90 ? -7.557 -13.386 13.879 1.00 95.50 90 ARG A CA 1
ATOM 654 C C . ARG A 1 90 ? -8.365 -12.831 12.715 1.00 95.50 90 ARG A C 1
ATOM 656 O O . ARG A 1 90 ? -9.375 -13.411 12.328 1.00 95.50 90 ARG A O 1
ATOM 663 N N . LEU A 1 91 ? -7.909 -11.716 12.158 1.00 94.00 91 LEU A N 1
ATOM 664 C CA . LEU A 1 91 ? -8.497 -11.145 10.952 1.00 94.00 91 LEU A CA 1
ATOM 665 C C . LEU A 1 91 ? -8.095 -11.984 9.734 1.00 94.00 91 LEU A C 1
ATOM 667 O O . LEU A 1 91 ? -6.942 -12.395 9.614 1.00 94.00 91 LEU A O 1
ATOM 671 N N . SER A 1 92 ? -9.048 -12.232 8.835 1.00 90.38 92 SER A N 1
ATOM 672 C CA . SER A 1 92 ? -8.781 -12.880 7.545 1.00 90.38 92 SER A CA 1
ATOM 673 C C . SER A 1 92 ? -8.175 -11.907 6.535 1.00 90.38 92 SER A C 1
ATOM 675 O O . SER A 1 92 ? -7.312 -12.298 5.756 1.00 90.38 92 SER A O 1
ATOM 677 N N . THR A 1 93 ? -8.608 -10.643 6.565 1.00 91.06 93 THR A N 1
ATOM 678 C CA . THR A 1 93 ? -8.082 -9.550 5.743 1.00 91.06 93 THR A CA 1
ATOM 679 C C . THR A 1 93 ? -8.101 -8.232 6.516 1.00 91.06 93 THR A C 1
ATOM 681 O O . THR A 1 93 ? -9.040 -7.949 7.267 1.00 91.06 93 THR A O 1
ATOM 684 N N . ALA A 1 94 ? -7.069 -7.418 6.310 1.00 95.00 94 ALA A N 1
ATOM 685 C CA . ALA A 1 94 ? -6.979 -6.045 6.793 1.00 95.00 94 ALA A CA 1
ATOM 686 C C . ALA A 1 94 ? -6.155 -5.224 5.802 1.00 95.00 94 ALA A C 1
ATOM 688 O O . ALA A 1 94 ? -5.170 -5.718 5.250 1.00 95.00 94 ALA A O 1
ATOM 689 N N . GLN A 1 95 ? -6.556 -3.978 5.579 1.00 94.25 95 GLN A N 1
ATOM 690 C CA . GLN A 1 95 ? -5.801 -3.017 4.784 1.00 94.25 95 GLN A CA 1
ATOM 691 C C . GLN A 1 95 ? -5.155 -1.976 5.696 1.00 94.25 95 GLN A C 1
ATOM 693 O O . GLN A 1 95 ? -5.670 -1.657 6.766 1.00 94.25 95 GLN A O 1
ATOM 698 N N . ALA A 1 96 ? -4.048 -1.377 5.253 1.00 93.94 96 ALA A N 1
ATOM 699 C CA . ALA A 1 96 ? -3.455 -0.243 5.966 1.00 93.94 96 ALA A CA 1
ATOM 700 C C . ALA A 1 96 ? -4.459 0.918 6.131 1.00 93.94 96 ALA A C 1
ATOM 702 O O . ALA A 1 96 ? -4.465 1.593 7.158 1.00 93.94 96 ALA A O 1
ATOM 703 N N . LEU A 1 97 ? -5.361 1.090 5.156 1.00 93.12 97 LEU A N 1
ATOM 704 C CA . LEU A 1 97 ? -6.428 2.095 5.175 1.00 93.12 97 LEU A CA 1
ATOM 705 C C . LEU A 1 97 ? -7.449 1.876 6.302 1.00 93.12 97 LEU A C 1
ATOM 707 O O . LEU A 1 97 ? -8.076 2.835 6.739 1.00 93.12 97 LEU A O 1
ATOM 711 N N . ASP A 1 98 ? -7.586 0.649 6.812 1.00 94.88 98 ASP A N 1
ATOM 712 C CA . ASP A 1 98 ? -8.532 0.312 7.883 1.00 94.88 98 ASP A CA 1
ATOM 713 C C . ASP A 1 98 ? -8.075 0.826 9.259 1.00 94.88 98 ASP A C 1
ATOM 715 O O . ASP A 1 98 ? -8.871 0.912 10.198 1.00 94.88 98 ASP A O 1
ATOM 719 N N . VAL A 1 99 ? -6.793 1.183 9.404 1.00 94.62 99 VAL A N 1
ATOM 720 C CA . VAL A 1 99 ? -6.220 1.643 10.678 1.00 94.62 99 VAL A CA 1
ATOM 721 C C . VAL A 1 99 ? -6.917 2.914 11.153 1.00 94.62 99 VAL A C 1
ATOM 723 O O . VAL A 1 99 ? -7.391 2.964 12.286 1.00 94.62 99 VAL A O 1
ATOM 726 N N . ALA A 1 100 ? -7.023 3.924 10.290 1.00 94.19 100 ALA A N 1
ATOM 727 C CA . ALA A 1 100 ? -7.587 5.219 10.652 1.00 94.19 100 ALA A CA 1
ATOM 728 C C . ALA A 1 100 ? -9.056 5.137 11.137 1.00 94.19 100 ALA A C 1
ATOM 730 O O . ALA A 1 100 ? -9.307 5.557 12.269 1.00 94.19 100 ALA A O 1
ATOM 731 N N . PRO A 1 101 ? -10.013 4.541 10.391 1.00 94.50 101 PRO A N 1
ATOM 732 C CA . PRO A 1 101 ? -11.398 4.418 10.856 1.00 94.50 101 PRO A CA 1
ATOM 733 C C . PRO A 1 101 ? -11.533 3.535 12.108 1.00 94.50 101 PRO A C 1
ATOM 735 O O . PRO A 1 101 ? -12.357 3.818 12.979 1.00 94.50 101 PRO A O 1
ATOM 738 N N . THR A 1 102 ? -10.685 2.511 12.262 1.00 94.88 102 THR A N 1
ATOM 739 C CA . THR A 1 102 ? -10.659 1.669 13.471 1.00 94.88 102 THR A CA 1
ATOM 740 C C . THR A 1 102 ? -10.199 2.449 14.705 1.00 94.88 102 THR A C 1
ATOM 742 O O . THR A 1 102 ? -10.824 2.363 15.763 1.00 94.88 102 THR A O 1
ATOM 745 N N . VAL A 1 103 ? -9.148 3.263 14.572 1.00 94.31 103 VAL A N 1
ATOM 746 C CA . VAL A 1 103 ? -8.671 4.147 15.645 1.00 94.31 103 VAL A CA 1
ATOM 747 C C . VAL A 1 103 ? -9.711 5.219 15.976 1.00 94.31 103 VAL A C 1
ATOM 749 O O . VAL A 1 103 ? -9.968 5.473 17.152 1.00 94.31 103 VAL A O 1
ATOM 752 N N . SER A 1 104 ? -10.368 5.812 14.975 1.00 93.81 104 SER A N 1
ATOM 753 C CA . SER A 1 104 ? -11.452 6.773 15.207 1.00 93.81 104 SER A CA 1
ATOM 754 C C . SER A 1 104 ? -12.599 6.165 16.014 1.00 93.81 104 SER A C 1
ATOM 756 O O . SER A 1 104 ? -13.073 6.802 16.954 1.00 93.81 104 SER A O 1
ATOM 758 N N . ALA A 1 105 ? -12.997 4.925 15.713 1.00 93.06 105 ALA A N 1
ATOM 759 C CA . ALA A 1 105 ? -14.021 4.217 16.477 1.00 93.06 105 ALA A CA 1
ATOM 760 C C . ALA A 1 105 ? -13.599 3.983 17.940 1.00 93.06 105 ALA A C 1
ATOM 762 O O . ALA A 1 105 ? -14.381 4.256 18.851 1.00 93.06 105 ALA A O 1
ATOM 763 N N . LEU A 1 106 ? -12.350 3.562 18.179 1.00 94.38 106 LEU A N 1
ATOM 764 C CA . LEU A 1 106 ? -11.799 3.388 19.532 1.00 94.38 106 LEU A CA 1
ATOM 765 C C . LEU A 1 106 ? -11.815 4.681 20.349 1.00 94.38 106 LEU A C 1
ATOM 767 O O . LEU A 1 106 ? -12.124 4.667 21.540 1.00 94.38 106 LEU A O 1
ATOM 771 N N . LEU A 1 107 ? -11.503 5.800 19.700 1.00 93.62 107 LEU A N 1
ATOM 772 C CA . LEU A 1 107 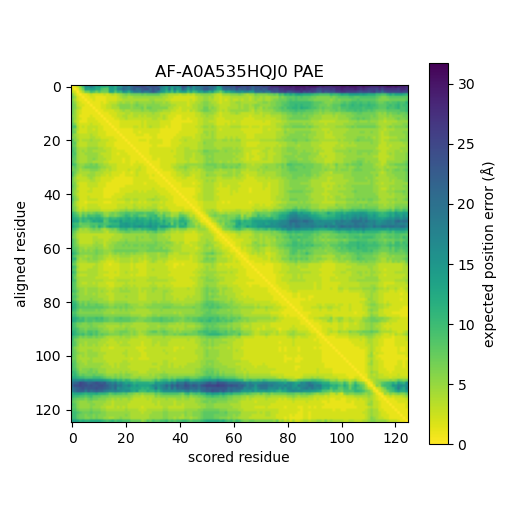? -11.460 7.122 20.319 1.00 93.62 107 LEU A CA 1
ATOM 773 C C . LEU A 1 107 ? -12.825 7.824 20.352 1.00 93.62 107 LEU A C 1
ATOM 775 O O . LEU A 1 107 ? -12.914 8.943 20.852 1.00 93.62 107 LEU A O 1
ATOM 779 N N . ARG A 1 108 ? -13.886 7.185 19.837 1.00 92.62 108 ARG A N 1
ATOM 780 C CA . ARG A 1 108 ? -15.237 7.761 19.710 1.00 92.62 108 ARG A CA 1
ATOM 781 C C . ARG A 1 108 ? -15.246 9.089 18.946 1.00 92.62 108 ARG A C 1
ATOM 783 O O . ARG A 1 108 ? -16.029 9.989 19.244 1.00 92.62 108 ARG A O 1
ATOM 790 N N . LEU A 1 109 ? -14.367 9.208 17.957 1.00 91.50 109 LEU A N 1
ATOM 791 C CA . LEU A 1 109 ? -14.331 10.343 17.049 1.00 91.50 109 LEU A CA 1
ATOM 792 C C . LEU A 1 109 ? -15.356 10.127 15.938 1.00 91.50 109 LEU A C 1
ATOM 794 O O . LEU A 1 109 ? -15.539 9.011 15.452 1.00 91.50 109 LEU A O 1
ATOM 798 N N . SER A 1 110 ? -16.005 11.207 15.507 1.00 82.06 110 SER A N 1
ATOM 799 C CA . SER A 1 110 ? -16.787 11.166 14.271 1.00 82.06 110 SER A CA 1
ATOM 800 C C . SER A 1 110 ? -15.840 10.868 13.114 1.00 82.06 110 SER A C 1
ATOM 802 O O . SER A 1 110 ? -14.819 11.545 12.977 1.00 82.06 110 SER A O 1
ATOM 804 N N . ALA A 1 111 ? -16.151 9.846 12.315 1.00 68.00 111 ALA A N 1
ATOM 805 C CA . ALA A 1 111 ? -15.348 9.506 11.151 1.00 68.00 111 ALA A CA 1
ATOM 806 C C . ALA A 1 111 ? -15.296 10.729 10.216 1.00 68.00 111 ALA A C 1
ATOM 808 O O . ALA A 1 111 ? -16.352 11.202 9.782 1.00 68.00 111 ALA A O 1
ATOM 809 N N . PRO A 1 112 ? -14.107 11.273 9.910 1.00 62.34 112 PRO A N 1
ATOM 810 C CA . PRO A 1 112 ? -13.965 12.247 8.840 1.00 62.34 112 PRO A CA 1
ATOM 811 C C . PRO A 1 112 ? -14.521 11.620 7.561 1.00 62.34 112 PRO A C 1
ATOM 813 O O . PRO A 1 112 ? -14.204 10.470 7.264 1.00 62.34 112 PRO A O 1
ATOM 816 N N . GLY A 1 113 ? -15.328 12.354 6.794 1.00 69.06 113 GLY A N 1
ATOM 817 C CA . GLY A 1 113 ? -15.955 11.866 5.555 1.00 69.06 113 GLY A CA 1
ATOM 818 C C . GLY A 1 113 ? -14.987 11.540 4.404 1.00 69.06 113 GLY A C 1
ATOM 819 O O . GLY A 1 113 ? -15.398 11.565 3.253 1.00 69.06 113 GLY A O 1
ATOM 820 N N . LEU A 1 114 ? -13.709 11.284 4.698 1.00 73.75 114 LEU A N 1
ATOM 821 C CA . LEU A 1 114 ? -12.590 11.131 3.764 1.00 73.75 114 LEU A CA 1
ATOM 822 C C . LEU A 1 114 ? -11.717 9.906 4.112 1.00 73.75 114 LEU A C 1
ATOM 824 O O . LEU A 1 114 ? -10.496 9.958 3.990 1.00 73.75 114 LEU A O 1
ATOM 828 N N . MET A 1 115 ? -12.310 8.821 4.614 1.00 87.38 115 MET A N 1
ATOM 829 C CA . MET A 1 115 ? -11.593 7.566 4.873 1.00 87.38 115 MET A CA 1
ATOM 830 C C . MET A 1 115 ? -12.070 6.480 3.909 1.00 87.38 115 MET A C 1
ATOM 832 O O . MET A 1 115 ? -13.238 6.108 3.939 1.00 87.38 115 MET A O 1
ATOM 836 N N . ASP A 1 116 ? -11.158 5.954 3.089 1.00 88.50 116 ASP A N 1
ATOM 837 C CA . ASP A 1 116 ? -11.446 4.865 2.140 1.00 88.50 116 ASP A CA 1
ATOM 838 C C . ASP A 1 116 ? -11.505 3.476 2.799 1.00 88.50 116 ASP A C 1
ATOM 840 O O . ASP A 1 116 ? -12.070 2.538 2.237 1.00 88.50 116 ASP A O 1
ATOM 844 N N . GLY A 1 117 ? -10.882 3.324 3.972 1.00 92.12 117 GLY A N 1
ATOM 845 C CA . GLY A 1 117 ? -10.870 2.069 4.721 1.00 92.12 117 GLY A CA 1
ATOM 846 C C . GLY A 1 117 ? -12.161 1.818 5.495 1.00 92.12 117 GLY A C 1
ATOM 847 O O . GLY A 1 117 ? -13.040 2.674 5.601 1.00 92.12 117 GLY A O 1
ATOM 848 N N . ARG A 1 118 ? -12.250 0.642 6.117 1.00 93.44 118 ARG A N 1
ATOM 849 C CA . ARG A 1 118 ? -13.371 0.261 6.985 1.00 93.44 118 ARG A CA 1
ATOM 850 C C . ARG A 1 118 ? -12.940 0.118 8.438 1.00 93.44 118 ARG A C 1
ATOM 852 O O . ARG A 1 118 ? -11.832 -0.312 8.746 1.00 93.44 118 ARG A O 1
ATOM 859 N N . THR A 1 119 ? -13.859 0.403 9.352 1.00 94.38 119 THR A N 1
ATOM 860 C CA . THR A 1 119 ? -13.680 0.064 10.767 1.00 94.38 119 THR A CA 1
ATOM 861 C C . THR A 1 119 ? -13.644 -1.455 10.935 1.00 94.38 119 THR A C 1
ATOM 863 O O . THR A 1 119 ? -14.579 -2.157 10.545 1.00 94.38 119 THR A O 1
ATOM 866 N N . LEU A 1 120 ? -12.590 -1.979 11.563 1.00 96.12 120 LEU A N 1
ATOM 867 C CA . LEU A 1 120 ? -12.449 -3.400 11.884 1.00 96.12 120 LEU A CA 1
ATOM 868 C C . LEU A 1 120 ? -13.207 -3.736 13.174 1.00 96.12 120 LEU A C 1
ATOM 870 O O . LEU A 1 120 ? -12.619 -4.082 14.191 1.00 96.12 120 LEU A O 1
ATOM 874 N N . SER A 1 121 ? -14.536 -3.649 13.152 1.00 94.56 121 SER A N 1
ATOM 875 C CA . SER A 1 121 ? -15.370 -3.814 14.354 1.00 94.56 121 SER A CA 1
ATOM 876 C C . SER A 1 121 ? -15.193 -5.160 15.066 1.00 94.56 121 SER A C 1
ATOM 878 O 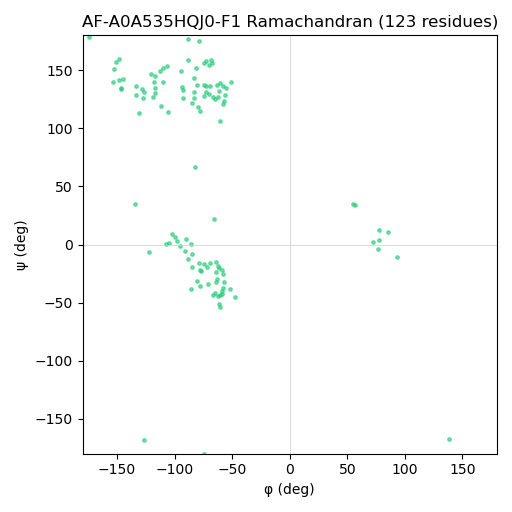O . SER A 1 121 ? -15.389 -5.233 16.272 1.00 94.56 121 SER A O 1
ATOM 880 N N . ALA A 1 122 ? -14.773 -6.211 14.353 1.00 94.94 122 ALA A N 1
ATOM 881 C CA . ALA A 1 122 ? -14.551 -7.546 14.916 1.00 94.94 122 ALA A CA 1
ATOM 882 C C . ALA A 1 122 ? -13.460 -7.603 16.002 1.00 94.94 122 ALA A C 1
ATOM 884 O O . ALA A 1 122 ? -13.397 -8.577 16.746 1.00 94.94 122 ALA A O 1
ATOM 885 N N . ILE A 1 123 ? -12.588 -6.594 16.075 1.00 96.00 123 ILE A N 1
ATOM 886 C CA . ILE A 1 123 ? -11.530 -6.509 17.089 1.00 96.00 123 ILE A CA 1
ATOM 887 C C . ILE A 1 123 ? -11.839 -5.495 18.195 1.00 96.00 123 ILE A C 1
ATOM 889 O O . ILE A 1 123 ? -10.997 -5.289 19.065 1.00 96.00 123 ILE A O 1
ATOM 893 N N . LEU A 1 124 ? -12.994 -4.829 18.150 1.00 95.69 124 LEU A N 1
ATOM 894 C CA . LEU A 1 124 ? -13.403 -3.837 19.143 1.00 95.69 124 LEU A CA 1
ATOM 895 C C . LEU A 1 124 ? -14.275 -4.494 20.222 1.00 95.69 124 LEU A C 1
ATOM 897 O O . LEU A 1 124 ? -14.976 -5.463 19.937 1.00 95.69 124 LEU A O 1
ATOM 901 N N . ARG A 1 125 ? -14.217 -3.971 21.451 1.00 92.94 125 ARG A N 1
ATOM 902 C CA . ARG A 1 125 ? -15.117 -4.343 22.558 1.00 92.94 125 ARG A CA 1
ATOM 903 C C . ARG A 1 125 ? -16.358 -3.465 22.627 1.00 92.94 125 ARG A C 1
ATOM 905 O O . ARG A 1 125 ? -16.250 -2.272 22.267 1.00 92.94 125 ARG A O 1
#

Radius of gyration: 19.74 Å; Cα contacts (8 Å, |Δi|>4): 115; chains: 1; bounding box: 40×32×54 Å

Solvent-accessible surface area (backbone atoms only — not comparable to full-atom values): 8596 Å² total; per-residue (Å²): 129,83,86,58,49,38,91,89,79,66,47,64,44,52,69,44,78,40,47,42,91,68,24,55,93,73,75,56,56,56,94,85,46,54,71,65,48,79,31,46,29,93,98,54,82,89,79,87,72,82,90,68,93,62,97,77,75,89,72,91,68,92,73,86,80,83,54,65,68,84,41,78,90,58,56,79,90,85,87,88,84,59,89,64,47,44,80,93,66,79,78,92,76,86,56,82,56,20,50,61,46,33,50,28,57,77,70,70,45,82,76,66,98,82,64,92,39,52,60,58,62,88,38,48,108

Sequence (125 aa):
MKELTDPLDGQPIFARVLRKQDLDPLKLLGDNSADVVVQARPGYVLSAAPGRSTTLEPSTMHGAGGYDASLPEMQGVWLALGAGIQGGVRLSTAQALDVAPTVSALLRLSAPGLMDGRTLSAILR

Secondary structure (DSSP, 8-state):
----B-TTT--BSEEEEEEGGG-GGGT--STT--SEEEEEPTT------TT---S----S-S----S-TTSGGG-------STTBPTT---S---GGGHHHHHHHHTTPPPPS---S---GGGB-

pLDDT: mean 90.41, std 8.13, range [49.09, 97.69]